Protein AF-A0ABD0QKQ4-F1 (afdb_monomer)

InterPro domains:
  IPR027417 P-loop containing nucleoside triphosphate hydrolase [G3DSA:3.40.50.300] (1-37)
  IPR027417 P-loop containing nucleoside triphosphate hydrolase [SSF52540] (1-37)
  IPR036388 Winged helix-like DNA-binding domain superfamily [G3DSA:1.10.10.10] (38-63)
  IPR050474 Helicase Hel308/SKI2-like [PTHR47961] (1-62)
  IPR057842 MER3 helicase-like, winged helix domain [PF23445] (39-63)

Sequence (63 aa):
MLGRAGRPQYDSKGEGILITSHGELQYYLSLLNQQLPIESQMVSKLPDMLNAEIVLGNVQNAK

Mean predicted aligned error: 7.76 Å

Radius of gyration: 20.69 Å; Cα contacts (8 Å, |Δi|>4): 19; chains: 1; bounding box: 39×33×50 Å

Organism: Cirrhinus mrigala (NCBI:txid683832)

Foldseek 3Di:
DQVPQDDPVPDPDGDDDDDDDPVCVVVVVCVVVVNDDDDDPCVVCVVVVVVVCVVVVVDDDPD

pLDDT: mean 87.28, std 6.97, range [59.22, 96.25]

Secondary structure (DSSP, 8-state):
-GGGSS-TTT-S---------HHHHHHHHHHHTT-S-----HHHHHHHHHHHHHHTTS-----

Solvent-accessible surface area (backbone atoms only — not comparable to full-atom values): 4271 Å² total; per-residue (Å²): 118,67,94,64,38,47,46,95,90,79,43,97,69,50,75,74,88,84,88,76,57,82,84,51,45,60,57,54,52,30,56,74,68,72,67,56,81,92,75,88,68,54,77,84,48,39,69,62,55,51,50,50,36,38,75,72,62,78,47,88,67,100,119

Structure (mmCIF, N/CA/C/O backbone):
data_AF-A0ABD0QKQ4-F1
#
_entry.id   AF-A0ABD0QKQ4-F1
#
loop_
_atom_site.group_PDB
_atom_site.id
_atom_site.type_symbol
_atom_site.label_atom_id
_atom_site.label_alt_id
_atom_site.label_comp_id
_atom_site.label_asym_id
_atom_site.label_entity_id
_atom_site.label_seq_id
_atom_site.pdbx_PDB_ins_code
_atom_site.Cartn_x
_atom_site.Cartn_y
_atom_site.Cartn_z
_atom_site.occupancy
_atom_site.B_iso_or_equiv
_atom_site.auth_seq_id
_atom_site.auth_comp_id
_atom_site.auth_asym_id
_atom_site.auth_atom_id
_atom_site.pdbx_PDB_model_num
ATOM 1 N N . MET A 1 1 ? 4.247 -4.004 -10.682 1.00 66.69 1 MET A N 1
ATOM 2 C CA . MET A 1 1 ? 4.491 -4.210 -12.130 1.00 66.69 1 MET A CA 1
ATOM 3 C C . MET A 1 1 ? 5.979 -4.195 -12.467 1.00 66.69 1 MET A C 1
ATOM 5 O O . MET A 1 1 ? 6.430 -5.136 -13.101 1.00 66.69 1 MET A O 1
ATOM 9 N N . LEU A 1 2 ? 6.759 -3.221 -11.981 1.00 78.88 2 LEU A N 1
ATOM 10 C CA . LEU A 1 2 ? 8.203 -3.139 -12.263 1.00 78.88 2 LEU A CA 1
ATOM 11 C C . LEU A 1 2 ? 9.046 -4.305 -11.713 1.00 78.88 2 LEU A C 1
ATOM 13 O O . LEU A 1 2 ? 10.051 -4.649 -12.316 1.00 78.88 2 LEU A O 1
ATOM 17 N N . GLY A 1 3 ? 8.591 -5.007 -10.669 1.00 78.94 3 GLY A N 1
ATOM 18 C CA . GLY A 1 3 ? 9.246 -6.233 -10.176 1.00 78.94 3 GLY A CA 1
ATOM 19 C C . GLY A 1 3 ? 9.221 -7.434 -11.137 1.00 78.94 3 GLY A C 1
ATOM 20 O O . GLY A 1 3 ? 9.725 -8.493 -10.790 1.00 78.94 3 GLY A O 1
ATOM 21 N N . ARG A 1 4 ? 8.609 -7.296 -12.323 1.00 82.50 4 ARG A N 1
ATOM 22 C CA . ARG A 1 4 ? 8.645 -8.294 -13.407 1.00 82.50 4 ARG A CA 1
ATOM 23 C C . ARG A 1 4 ? 9.547 -7.879 -14.577 1.00 82.50 4 ARG A C 1
ATOM 25 O O . ARG A 1 4 ? 9.603 -8.598 -15.571 1.00 82.50 4 ARG A O 1
ATOM 32 N N . ALA A 1 5 ? 10.204 -6.721 -14.498 1.00 81.25 5 ALA A N 1
ATOM 33 C CA . ALA A 1 5 ? 11.134 -6.274 -15.525 1.00 81.25 5 ALA A CA 1
ATOM 34 C C . ALA A 1 5 ? 12.450 -7.060 -15.398 1.00 81.25 5 ALA A C 1
ATOM 36 O O . ALA A 1 5 ? 13.268 -6.770 -14.529 1.00 81.25 5 ALA A O 1
ATOM 37 N N . GLY A 1 6 ? 12.631 -8.058 -16.267 1.00 81.06 6 GLY A N 1
ATOM 38 C CA . GLY A 1 6 ? 13.798 -8.945 -16.308 1.00 81.06 6 GLY A CA 1
ATOM 39 C C . GLY A 1 6 ? 13.531 -10.327 -15.706 1.00 81.06 6 GLY A C 1
ATOM 40 O O . GLY A 1 6 ? 12.865 -10.463 -14.677 1.00 81.06 6 GLY A O 1
ATOM 41 N N . ARG A 1 7 ? 14.045 -11.375 -16.359 1.00 85.50 7 ARG A N 1
ATOM 42 C CA . ARG A 1 7 ? 13.977 -12.756 -15.864 1.00 85.50 7 ARG A CA 1
ATOM 43 C C . ARG A 1 7 ? 15.274 -13.101 -15.123 1.00 85.50 7 ARG A C 1
ATOM 45 O O . ARG A 1 7 ? 16.314 -13.163 -15.779 1.00 85.50 7 ARG A O 1
ATOM 52 N N . PRO A 1 8 ? 15.227 -13.427 -13.815 1.00 81.00 8 PRO A N 1
ATOM 53 C CA . PRO A 1 8 ? 16.427 -13.627 -12.991 1.00 81.00 8 PRO A CA 1
ATOM 54 C C . PRO A 1 8 ? 17.436 -14.667 -13.501 1.00 81.00 8 PRO A C 1
ATOM 56 O O . PRO A 1 8 ? 18.600 -14.614 -13.128 1.00 81.00 8 PRO A O 1
ATOM 59 N N . GLN A 1 9 ? 16.999 -15.626 -14.324 1.00 83.06 9 GLN A N 1
ATOM 60 C CA . GLN A 1 9 ? 17.842 -16.711 -14.842 1.00 83.06 9 GLN A CA 1
ATOM 61 C C . GLN A 1 9 ? 18.302 -16.522 -16.295 1.00 83.06 9 GLN A C 1
ATOM 63 O O . GLN A 1 9 ? 19.146 -17.285 -16.753 1.00 83.06 9 GLN A O 1
ATOM 68 N N . TYR A 1 10 ? 17.744 -15.557 -17.033 1.00 83.38 10 TYR A N 1
ATOM 69 C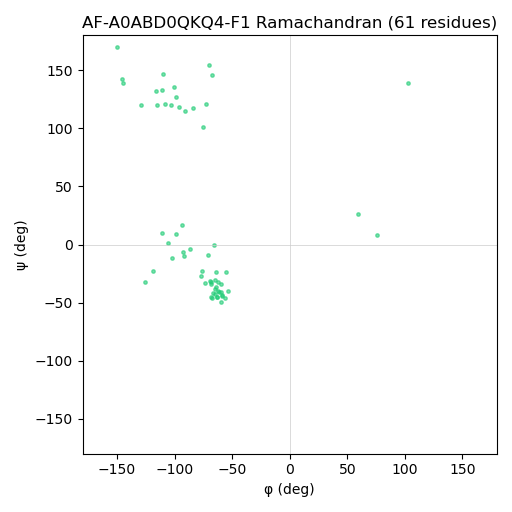 CA . TYR A 1 10 ? 17.935 -15.459 -18.489 1.00 83.38 10 TYR A CA 1
ATOM 70 C C . TYR A 1 10 ? 18.457 -14.097 -18.943 1.00 83.38 10 TYR A C 1
ATOM 72 O O . TYR A 1 10 ? 19.194 -14.035 -19.923 1.00 83.38 10 TYR A O 1
ATOM 80 N N . ASP A 1 11 ? 18.089 -13.018 -18.250 1.00 86.75 11 ASP A N 1
ATOM 81 C CA . ASP A 1 11 ? 18.396 -11.657 -18.684 1.00 86.75 11 ASP A CA 1
ATOM 82 C C . ASP A 1 11 ? 19.424 -11.021 -17.733 1.00 86.75 11 ASP A C 1
ATOM 84 O O . ASP A 1 11 ? 19.269 -11.071 -16.514 1.00 86.75 11 ASP A O 1
ATOM 88 N N . SER A 1 12 ? 20.471 -10.395 -18.281 1.00 85.06 12 SER A N 1
ATOM 89 C CA . SER A 1 12 ? 21.505 -9.696 -17.496 1.00 85.06 12 SER A CA 1
ATOM 90 C C . SER A 1 12 ? 21.045 -8.336 -16.958 1.00 85.06 12 SER A C 1
ATOM 92 O O . SER A 1 12 ? 21.594 -7.837 -15.977 1.00 85.06 12 SER A O 1
ATOM 94 N N . LYS A 1 13 ? 20.029 -7.733 -17.587 1.00 84.69 13 LYS A N 1
ATOM 95 C CA . LYS A 1 13 ? 19.393 -6.475 -17.183 1.00 84.69 13 LYS A CA 1
ATOM 96 C C . LYS A 1 13 ? 17.898 -6.539 -17.493 1.00 84.69 13 LYS A C 1
ATOM 98 O O . LYS A 1 13 ? 17.504 -7.008 -18.557 1.00 84.69 13 LYS A O 1
ATOM 103 N N . GLY A 1 14 ? 17.076 -6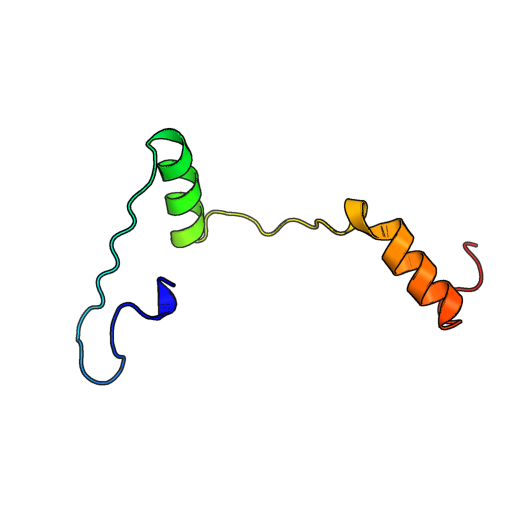.036 -16.577 1.00 85.56 14 GLY A N 1
ATOM 104 C CA . GLY A 1 14 ? 15.658 -5.774 -16.809 1.00 85.56 14 GLY A CA 1
ATOM 105 C C . GLY A 1 14 ? 15.417 -4.295 -17.086 1.00 85.56 14 GLY A C 1
ATOM 106 O O . GLY A 1 14 ? 15.961 -3.439 -16.390 1.00 85.56 14 GLY A O 1
ATOM 107 N N . GLU A 1 15 ? 14.603 -3.983 -18.090 1.00 87.19 15 GLU A N 1
ATOM 108 C CA . GLU A 1 15 ? 14.186 -2.612 -18.386 1.00 87.19 15 GLU A CA 1
ATOM 109 C C . GLU A 1 15 ? 12.678 -2.477 -18.195 1.00 87.19 15 GLU A C 1
ATOM 111 O O . GLU A 1 15 ? 11.896 -3.313 -18.647 1.00 87.19 15 GLU A O 1
ATOM 116 N N . GLY A 1 16 ? 12.272 -1.428 -17.484 1.00 87.38 16 GLY A N 1
ATOM 117 C CA . GLY A 1 16 ? 10.876 -1.095 -17.249 1.00 87.38 16 GLY A CA 1
ATOM 118 C C . GLY A 1 16 ? 10.637 0.362 -17.602 1.00 87.38 16 GLY A C 1
ATOM 119 O O . GLY A 1 16 ? 11.264 1.247 -17.025 1.00 87.38 16 GLY A O 1
ATOM 120 N N . ILE A 1 17 ? 9.738 0.608 -18.551 1.00 88.75 17 ILE A N 1
ATOM 121 C CA . ILE A 1 17 ? 9.376 1.958 -18.988 1.00 88.75 17 ILE A CA 1
ATOM 122 C C . ILE A 1 17 ? 8.080 2.353 -18.282 1.00 88.75 17 ILE A C 1
ATOM 124 O O . ILE A 1 17 ? 7.088 1.626 -18.347 1.00 88.75 17 ILE A O 1
ATOM 128 N N . LEU A 1 18 ? 8.092 3.505 -17.613 1.00 88.00 18 LEU A N 1
ATOM 129 C CA . LEU A 1 18 ? 6.913 4.102 -16.994 1.00 88.00 18 LEU A CA 1
ATOM 130 C C . LEU A 1 18 ? 6.497 5.338 -17.794 1.00 88.00 18 LEU A C 1
ATOM 132 O O . LEU A 1 18 ? 7.272 6.282 -17.921 1.00 88.00 18 LEU A O 1
ATOM 136 N N . ILE A 1 19 ? 5.270 5.335 -18.308 1.00 91.94 19 ILE A N 1
ATOM 137 C CA . ILE A 1 19 ? 4.673 6.483 -18.997 1.00 91.94 19 ILE A CA 1
ATOM 138 C C . ILE A 1 19 ? 3.698 7.137 -18.021 1.00 91.94 19 ILE A C 1
ATOM 140 O O . ILE A 1 19 ? 2.773 6.482 -17.545 1.00 91.94 19 ILE A O 1
ATOM 144 N N . THR A 1 20 ? 3.922 8.408 -17.699 1.00 90.69 20 THR A N 1
ATOM 145 C CA . THR A 1 20 ? 3.099 9.166 -16.751 1.00 90.69 20 THR A CA 1
ATOM 146 C C . THR A 1 20 ? 3.086 10.656 -17.097 1.00 90.69 20 THR A C 1
ATOM 148 O O . THR A 1 20 ? 3.835 11.111 -17.964 1.00 90.69 20 THR A O 1
ATOM 151 N N . SER A 1 21 ? 2.216 11.414 -16.434 1.00 93.31 21 SER A N 1
ATOM 152 C CA . SER A 1 21 ? 2.158 12.869 -16.535 1.00 93.31 21 SER A CA 1
ATOM 153 C C . SER A 1 21 ? 3.373 13.528 -15.861 1.00 93.31 21 SER A C 1
ATOM 155 O O . SER A 1 21 ? 3.970 12.975 -14.937 1.00 93.31 21 SER A O 1
ATOM 157 N N . HIS A 1 22 ? 3.749 14.738 -16.295 1.00 89.94 22 HIS A N 1
ATOM 158 C CA . HIS A 1 22 ? 4.915 15.436 -15.729 1.00 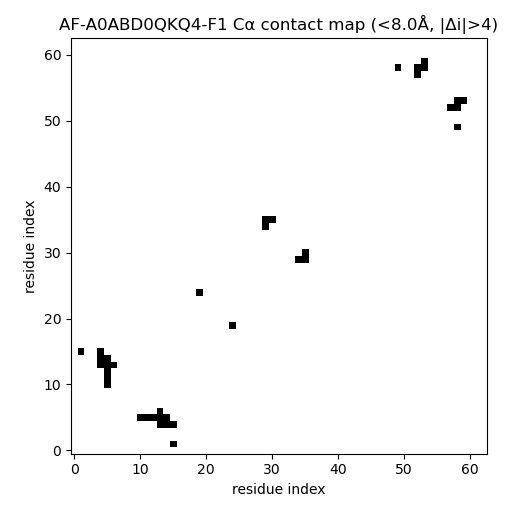89.94 22 HIS A CA 1
ATOM 159 C C . HIS A 1 22 ? 4.779 15.695 -14.216 1.00 89.94 22 HIS A C 1
ATOM 161 O O . HIS A 1 22 ? 5.766 15.605 -13.493 1.00 89.94 22 HIS A O 1
ATOM 167 N N . GLY A 1 23 ? 3.560 15.954 -13.727 1.00 90.69 23 GLY A N 1
ATOM 168 C CA . GLY A 1 23 ? 3.303 16.206 -12.305 1.00 90.69 23 GLY A CA 1
ATOM 169 C C . GLY A 1 23 ? 3.489 14.977 -11.410 1.00 90.69 23 GLY A C 1
ATOM 170 O O . GLY A 1 23 ? 3.917 15.106 -10.268 1.00 90.69 23 GLY A O 1
ATOM 171 N N . GLU A 1 24 ? 3.227 13.776 -11.925 1.00 88.19 24 GLU A N 1
ATOM 172 C CA . GLU A 1 24 ? 3.344 12.530 -11.155 1.00 88.19 24 GLU A CA 1
ATOM 173 C C . GLU A 1 24 ? 4.728 11.876 -11.283 1.00 88.19 24 GLU A C 1
ATOM 175 O O . GLU A 1 24 ? 5.053 10.944 -10.545 1.00 88.19 24 GLU A O 1
ATOM 180 N N . LEU A 1 25 ? 5.577 12.367 -12.191 1.00 88.75 25 LEU A N 1
ATOM 181 C CA . LEU A 1 25 ? 6.914 11.825 -12.434 1.00 88.75 25 LEU A CA 1
ATOM 182 C C . LEU A 1 25 ? 7.762 11.808 -11.156 1.00 88.75 25 LEU A C 1
ATOM 184 O O . LEU A 1 25 ? 8.375 10.786 -10.844 1.00 88.75 25 LEU A O 1
ATOM 188 N N . GLN A 1 26 ? 7.768 12.904 -10.391 1.00 85.75 26 GLN A N 1
ATOM 189 C CA . GLN A 1 26 ? 8.536 12.989 -9.146 1.00 85.75 26 GLN A CA 1
ATOM 190 C C . GLN A 1 26 ? 8.050 11.966 -8.111 1.00 85.75 26 GLN A C 1
ATOM 192 O O . GLN A 1 26 ? 8.869 11.318 -7.466 1.00 85.75 26 GLN A O 1
ATOM 197 N N . TYR A 1 27 ? 6.734 11.763 -8.006 1.00 87.31 27 TYR A N 1
ATOM 198 C CA . TYR A 1 27 ? 6.147 10.773 -7.104 1.00 87.31 27 TYR A CA 1
ATOM 199 C C . TYR A 1 27 ? 6.629 9.353 -7.430 1.00 87.31 27 TYR A C 1
ATOM 201 O O . TYR A 1 27 ? 7.125 8.643 -6.553 1.00 87.31 27 TYR A O 1
ATOM 209 N N . TYR A 1 28 ? 6.560 8.950 -8.703 1.00 86.81 28 TYR A N 1
ATOM 210 C CA . TYR A 1 28 ? 7.010 7.621 -9.114 1.00 86.81 28 TYR A CA 1
ATOM 211 C C . TYR A 1 28 ? 8.532 7.448 -9.013 1.00 86.81 28 TYR A C 1
ATOM 213 O O . TYR A 1 28 ? 8.994 6.363 -8.658 1.00 86.81 28 TYR A O 1
ATOM 221 N N . LEU A 1 29 ? 9.323 8.501 -9.257 1.00 86.12 29 LEU A N 1
ATOM 222 C CA . LEU A 1 29 ? 10.769 8.468 -9.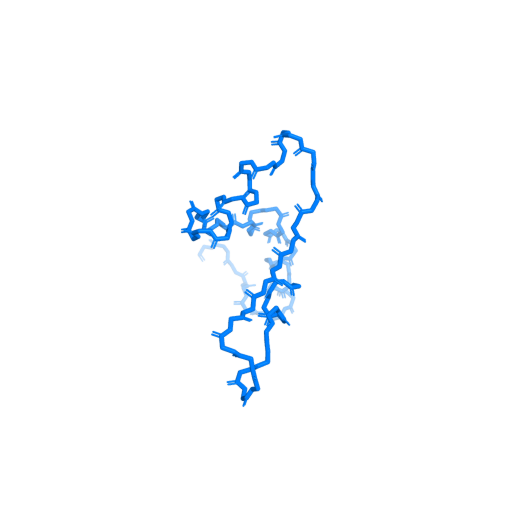015 1.00 86.12 29 LEU A CA 1
ATOM 223 C C . LEU A 1 29 ? 11.095 8.263 -7.534 1.00 86.12 29 LEU A C 1
ATOM 225 O O . LEU A 1 29 ? 11.956 7.441 -7.214 1.00 86.12 29 LEU A O 1
ATOM 229 N N . SER A 1 30 ? 10.417 8.973 -6.630 1.00 84.31 30 SER A N 1
ATOM 230 C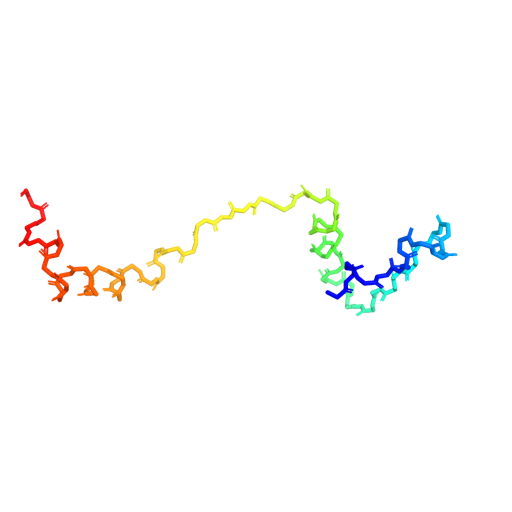 CA . SER A 1 30 ? 10.617 8.809 -5.189 1.00 84.31 30 SER A CA 1
ATOM 231 C C . SER A 1 30 ? 10.194 7.418 -4.710 1.00 84.31 30 SER A C 1
ATOM 233 O O . SER A 1 30 ? 10.890 6.817 -3.892 1.00 84.31 30 SER A O 1
ATOM 235 N N . LEU A 1 31 ? 9.110 6.865 -5.263 1.00 83.62 31 LEU A N 1
ATOM 236 C CA . LEU A 1 31 ? 8.646 5.511 -4.956 1.00 83.62 31 LEU A CA 1
ATOM 237 C C . LEU A 1 31 ? 9.669 4.435 -5.364 1.00 83.62 31 LEU A C 1
ATOM 239 O O . LEU A 1 31 ? 9.946 3.521 -4.591 1.00 83.62 31 LEU A O 1
ATOM 243 N N . LEU A 1 32 ? 10.244 4.534 -6.567 1.00 84.44 32 LEU A N 1
ATOM 244 C CA . LEU A 1 32 ? 11.163 3.518 -7.099 1.00 84.44 32 LEU A CA 1
ATOM 245 C C . LEU A 1 32 ? 12.569 3.592 -6.503 1.00 84.44 32 LEU A C 1
ATOM 247 O O . LEU A 1 32 ? 13.242 2.569 -6.404 1.00 84.44 32 LEU A O 1
ATOM 251 N N . ASN A 1 33 ? 12.990 4.777 -6.065 1.00 83.12 33 ASN A N 1
ATOM 252 C CA . ASN A 1 33 ? 14.295 4.990 -5.442 1.00 83.12 33 ASN A CA 1
ATOM 253 C C . ASN A 1 33 ? 14.264 4.887 -3.908 1.00 83.12 33 ASN A C 1
ATOM 255 O O . ASN A 1 33 ? 15.200 5.344 -3.260 1.00 83.12 33 ASN A O 1
ATOM 259 N N . GLN A 1 34 ? 13.210 4.298 -3.326 1.00 74.75 34 GLN A N 1
ATOM 260 C CA . GLN A 1 34 ? 13.063 4.101 -1.872 1.00 74.75 34 GLN A CA 1
ATOM 261 C C . GLN A 1 34 ? 13.077 5.413 -1.063 1.00 74.75 34 GLN A C 1
ATOM 263 O O . GLN A 1 34 ? 13.433 5.428 0.110 1.00 74.75 34 GLN A O 1
ATOM 268 N N . GLN A 1 35 ? 12.690 6.528 -1.683 1.00 74.56 35 GLN A N 1
ATOM 269 C CA . GLN A 1 35 ? 12.660 7.846 -1.041 1.00 74.56 35 GLN A CA 1
ATOM 270 C C . GLN A 1 35 ? 11.293 8.173 -0.431 1.00 74.56 35 GLN A C 1
ATOM 272 O O . GLN A 1 35 ? 11.147 9.209 0.211 1.00 74.56 35 GLN A O 1
ATOM 277 N N . LEU A 1 36 ? 10.281 7.326 -0.647 1.00 79.75 36 LEU A N 1
ATOM 278 C CA . LEU A 1 36 ? 8.943 7.539 -0.107 1.00 79.75 36 LEU A CA 1
ATOM 279 C C . LEU A 1 36 ? 8.805 6.859 1.270 1.00 79.75 36 LEU A C 1
ATOM 281 O O . LEU A 1 36 ? 8.875 5.627 1.331 1.00 79.75 36 LEU A O 1
ATOM 285 N N . PRO A 1 37 ? 8.604 7.615 2.366 1.00 83.31 37 PRO A N 1
ATOM 286 C CA . PRO A 1 37 ? 8.377 7.028 3.680 1.00 83.31 37 PRO A CA 1
ATOM 287 C C . PRO A 1 37 ? 7.035 6.286 3.726 1.00 83.31 37 PRO A C 1
ATOM 289 O O . PRO A 1 37 ? 6.056 6.685 3.096 1.00 83.31 37 PRO A O 1
ATOM 292 N N . ILE A 1 38 ? 6.987 5.194 4.491 1.00 87.62 38 ILE A N 1
ATOM 293 C CA . ILE A 1 38 ? 5.744 4.461 4.750 1.00 87.62 38 ILE A CA 1
ATOM 294 C C . ILE A 1 38 ? 5.025 5.146 5.913 1.00 87.62 38 ILE A C 1
ATOM 296 O O . ILE A 1 38 ? 5.540 5.175 7.029 1.00 87.62 38 ILE A O 1
ATOM 300 N N . GLU A 1 39 ? 3.825 5.665 5.659 1.00 90.50 39 GLU A N 1
ATOM 301 C CA . GLU A 1 39 ? 3.016 6.364 6.660 1.00 90.50 39 GLU A CA 1
ATOM 302 C C . GLU A 1 39 ? 1.779 5.559 7.072 1.00 90.50 39 GLU A C 1
ATOM 304 O O . GLU A 1 39 ? 1.165 4.854 6.266 1.00 90.50 39 GLU A O 1
ATOM 309 N N . SER A 1 40 ? 1.379 5.690 8.340 1.00 92.69 40 SER A N 1
ATOM 310 C CA . SER A 1 40 ? 0.172 5.037 8.850 1.00 92.69 40 SER A CA 1
ATOM 311 C C . SER A 1 40 ? -1.088 5.709 8.309 1.00 92.69 40 SER A C 1
ATOM 313 O O . SER A 1 40 ? -1.348 6.877 8.578 1.00 92.69 40 SER A O 1
ATOM 315 N N . GLN A 1 41 ? -1.919 4.932 7.615 1.00 91.69 41 GLN A N 1
ATOM 316 C CA . GLN A 1 41 ? -3.253 5.352 7.165 1.00 91.69 41 GLN A CA 1
ATOM 317 C C . GLN A 1 41 ? -4.372 4.844 8.094 1.00 91.69 41 GLN A C 1
ATOM 319 O O . GLN A 1 41 ? -5.558 4.961 7.774 1.00 91.69 41 GLN A O 1
ATOM 324 N N . MET A 1 42 ? -4.011 4.279 9.256 1.00 91.69 42 MET A N 1
ATOM 325 C CA . MET A 1 42 ? -4.947 3.620 10.175 1.00 91.69 42 MET A CA 1
ATOM 326 C C . MET A 1 42 ? -6.006 4.576 10.724 1.00 91.69 42 MET A C 1
ATOM 328 O O . MET A 1 42 ? -7.137 4.157 10.924 1.00 91.69 42 MET A O 1
ATOM 332 N N . VAL A 1 43 ? -5.673 5.857 10.910 1.00 93.69 43 VAL A N 1
ATOM 333 C CA . VAL A 1 43 ? -6.582 6.867 11.482 1.00 93.69 43 VAL A CA 1
ATOM 334 C C . VAL A 1 43 ? -7.913 6.928 10.729 1.00 93.69 43 VAL A C 1
ATOM 336 O O . VAL A 1 43 ? -8.968 6.995 11.352 1.00 93.69 43 VAL A O 1
ATOM 339 N N . SER A 1 44 ? -7.876 6.822 9.398 1.00 93.38 44 SER A N 1
ATOM 340 C CA . SER A 1 44 ? -9.079 6.854 8.554 1.00 93.38 44 SER A CA 1
ATOM 341 C C . SER A 1 44 ? -10.029 5.671 8.783 1.00 93.38 44 SER A C 1
ATOM 343 O O . SER A 1 44 ? -11.237 5.823 8.641 1.00 93.38 44 SER A O 1
ATOM 345 N N . LYS A 1 45 ? -9.490 4.504 9.158 1.00 93.00 45 LYS A N 1
ATOM 346 C CA . LYS A 1 45 ? -10.232 3.250 9.373 1.00 93.00 45 LYS A CA 1
ATOM 347 C C . LYS A 1 45 ? -10.274 2.825 10.838 1.00 93.00 45 LYS A C 1
ATOM 349 O O . LYS A 1 45 ? -10.681 1.710 11.153 1.00 93.00 45 LYS A O 1
ATOM 354 N N . LEU A 1 46 ? -9.833 3.696 11.742 1.00 94.25 46 LEU A N 1
ATOM 355 C CA . LEU A 1 46 ? -9.733 3.394 13.162 1.00 94.25 46 LEU A CA 1
ATOM 356 C C . LEU A 1 46 ? -11.092 3.010 13.765 1.00 94.25 46 LEU A C 1
ATOM 358 O O . LEU A 1 46 ? -11.115 2.012 14.480 1.00 94.25 46 LEU A O 1
ATOM 362 N N . PRO A 1 47 ? -12.216 3.697 13.463 1.00 93.38 47 PRO A N 1
ATOM 363 C CA . PRO A 1 47 ? -13.518 3.319 14.012 1.00 93.38 47 PRO A CA 1
ATOM 364 C C . PRO A 1 47 ? -13.934 1.895 13.634 1.00 93.38 47 PRO A C 1
ATOM 366 O O . PRO A 1 47 ? -14.413 1.156 14.4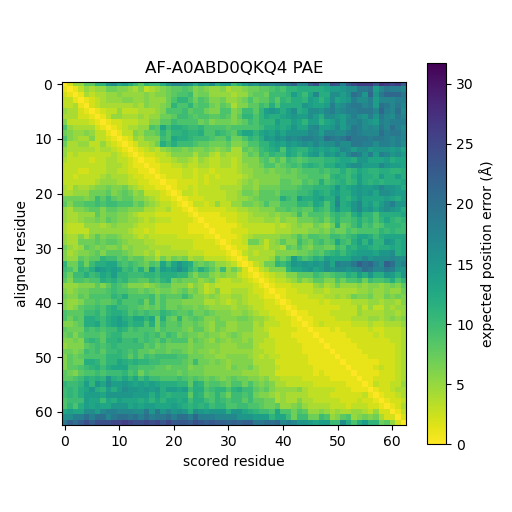88 1.00 93.38 47 PRO A O 1
ATOM 369 N N . ASP A 1 48 ? -13.691 1.489 12.385 1.00 95.25 48 ASP A N 1
ATOM 370 C CA . ASP A 1 48 ? -14.053 0.158 11.892 1.00 95.25 48 ASP A CA 1
ATOM 371 C C . ASP A 1 48 ? -13.204 -0.930 12.551 1.00 95.25 48 ASP A C 1
ATOM 373 O O . ASP A 1 48 ? -13.729 -1.952 12.993 1.00 95.25 48 ASP A O 1
ATOM 377 N N . MET A 1 49 ? -11.891 -0.699 12.644 1.00 94.50 49 MET A N 1
ATOM 378 C CA . MET A 1 49 ? -10.970 -1.641 13.284 1.00 94.50 49 MET A CA 1
ATOM 379 C C . MET A 1 49 ? -11.245 -1.746 14.785 1.00 94.50 49 MET A C 1
ATOM 381 O O . MET A 1 49 ? -11.285 -2.847 15.323 1.00 94.50 49 MET A O 1
ATOM 385 N N . LEU A 1 50 ? -11.511 -0.625 15.458 1.00 94.00 50 LEU A N 1
ATOM 386 C CA . LEU A 1 50 ? -11.866 -0.620 16.874 1.00 94.00 50 LEU A CA 1
ATOM 387 C C . LEU A 1 50 ? -13.198 -1.337 17.122 1.00 94.00 50 LEU A C 1
ATOM 389 O O . LEU A 1 50 ? -13.302 -2.130 18.052 1.00 94.00 50 LEU A O 1
ATOM 393 N N . ASN A 1 51 ? -14.205 -1.100 16.279 1.00 94.81 51 ASN A N 1
ATOM 394 C CA . ASN A 1 51 ? -15.483 -1.797 16.368 1.00 94.81 51 ASN A CA 1
ATOM 395 C C . ASN A 1 51 ? -15.321 -3.312 16.166 1.00 94.81 51 ASN A C 1
ATOM 397 O O . ASN A 1 51 ? -15.921 -4.087 16.906 1.00 94.81 51 ASN A O 1
ATOM 401 N N . ALA A 1 52 ? -14.484 -3.744 15.217 1.00 96.25 52 ALA A N 1
ATOM 402 C CA . ALA A 1 52 ? -14.186 -5.162 15.022 1.00 96.25 52 ALA A CA 1
ATOM 403 C C . ALA A 1 52 ? -13.585 -5.796 16.289 1.00 96.25 52 ALA A C 1
ATOM 405 O O . ALA A 1 52 ? -14.038 -6.856 16.715 1.00 96.25 52 ALA A O 1
ATOM 406 N N . GLU A 1 53 ? -12.638 -5.120 16.940 1.00 95.50 53 GLU A N 1
ATOM 407 C CA . GLU A 1 53 ? -12.025 -5.603 18.183 1.00 95.50 53 GLU A CA 1
ATOM 408 C C . GLU A 1 53 ? -12.994 -5.611 19.379 1.00 95.50 53 GLU A C 1
ATOM 410 O O . GLU A 1 53 ? -12.910 -6.495 20.235 1.00 95.50 53 GLU A O 1
ATOM 415 N N . ILE A 1 54 ? -13.950 -4.676 19.429 1.00 95.00 54 ILE A N 1
ATOM 416 C CA . ILE A 1 54 ? -15.027 -4.683 20.432 1.00 95.00 54 ILE A CA 1
ATOM 417 C C . ILE A 1 54 ? -15.964 -5.876 20.208 1.00 95.00 54 ILE A C 1
ATOM 419 O O . ILE A 1 54 ? -16.287 -6.593 21.153 1.00 95.00 54 ILE A O 1
ATOM 423 N N . VAL A 1 55 ? -16.376 -6.130 18.961 1.00 96.00 55 VAL A N 1
ATOM 424 C CA . VAL A 1 55 ? -17.257 -7.261 18.612 1.00 96.00 55 VAL A CA 1
ATOM 425 C C . VAL A 1 55 ? -16.579 -8.605 18.880 1.00 96.00 55 VAL A C 1
ATOM 427 O O . VAL A 1 55 ? -17.231 -9.539 19.342 1.00 96.00 55 VAL A O 1
ATOM 430 N N . LEU A 1 56 ? -15.269 -8.702 18.640 1.00 95.44 56 LEU A N 1
ATOM 431 C CA . LEU A 1 56 ? -14.471 -9.882 18.980 1.00 95.44 56 LEU A CA 1
ATOM 432 C C . LEU A 1 56 ? -14.262 -10.052 20.495 1.00 95.44 56 LEU A C 1
ATOM 434 O O . LEU A 1 56 ? -13.782 -11.095 20.929 1.00 95.44 56 LEU A O 1
ATOM 438 N N . GLY A 1 57 ? -14.636 -9.057 21.305 1.00 92.38 57 GLY A N 1
ATOM 439 C CA . GLY A 1 57 ? -14.482 -9.075 22.757 1.00 92.38 57 GLY A CA 1
ATOM 440 C C . GLY A 1 57 ? -13.050 -8.829 23.237 1.00 92.38 57 GLY A C 1
ATOM 441 O O . GLY A 1 57 ? -12.800 -8.949 24.438 1.00 92.38 57 GLY A O 1
ATOM 442 N N . ASN A 1 58 ? -12.137 -8.467 22.329 1.00 93.7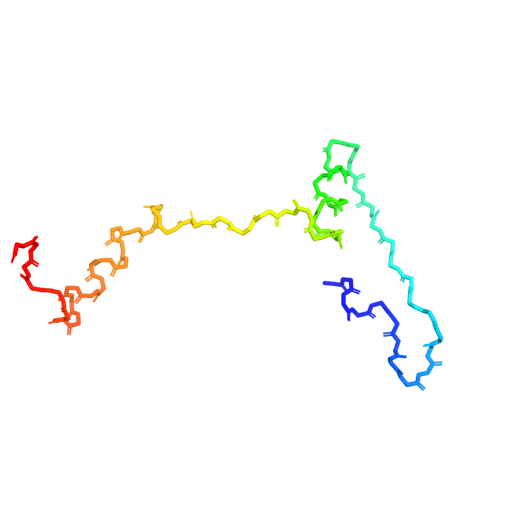5 58 ASN A N 1
ATOM 443 C CA . ASN A 1 58 ? -10.735 -8.166 22.623 1.00 93.75 58 ASN A CA 1
ATOM 444 C C . ASN A 1 58 ? -10.583 -6.807 23.324 1.00 93.75 58 ASN A C 1
ATOM 446 O O . ASN A 1 58 ? -9.712 -6.643 24.176 1.00 93.75 58 ASN A O 1
ATOM 450 N N . VAL A 1 59 ? -11.446 -5.840 22.993 1.00 91.75 59 VAL A N 1
ATOM 451 C CA . VAL A 1 59 ? -11.505 -4.519 23.636 1.00 91.75 59 VAL A CA 1
ATOM 452 C C . VAL A 1 59 ? -12.846 -4.371 24.348 1.00 91.75 59 VAL A C 1
ATOM 454 O O . VAL A 1 59 ? -13.892 -4.418 23.710 1.00 91.75 59 VAL A O 1
ATOM 457 N N . GLN A 1 60 ? -12.828 -4.171 25.669 1.00 89.94 60 GLN A N 1
ATOM 458 C CA . GLN A 1 60 ? -14.060 -4.061 26.473 1.00 89.94 60 GLN A CA 1
ATOM 459 C C . GLN A 1 60 ? -14.217 -2.717 27.190 1.00 89.94 60 GLN A C 1
ATOM 461 O O . GLN A 1 60 ? -15.325 -2.298 27.514 1.00 89.94 60 GLN A O 1
ATOM 466 N N . ASN A 1 61 ? -13.115 -2.014 27.418 1.00 89.25 61 ASN A N 1
ATOM 467 C CA . ASN A 1 61 ? -13.060 -0.765 28.155 1.00 89.25 61 ASN A CA 1
ATOM 468 C C . ASN A 1 61 ? -11.988 0.143 27.551 1.00 89.25 61 ASN A C 1
ATOM 470 O O . ASN A 1 61 ? -10.923 -0.304 27.140 1.00 89.25 61 ASN A O 1
ATOM 474 N N . ALA A 1 62 ? -12.275 1.443 27.515 1.00 80.81 62 ALA A N 1
ATOM 475 C CA . ALA A 1 62 ? -11.321 2.465 27.080 1.00 80.81 62 ALA A CA 1
ATOM 476 C C . ALA A 1 62 ? -10.411 2.968 28.220 1.00 80.81 62 ALA A C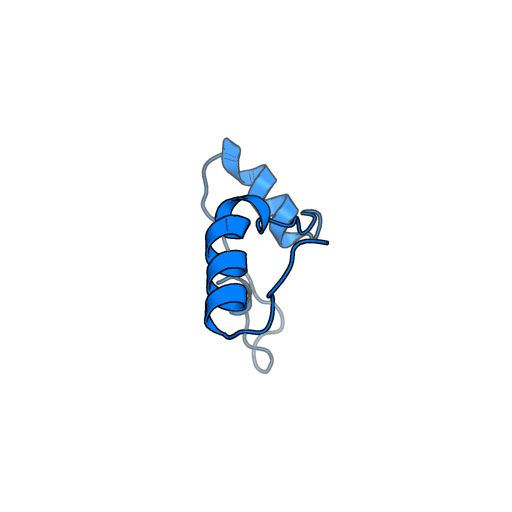 1
ATOM 478 O O . ALA A 1 62 ? -9.557 3.821 27.99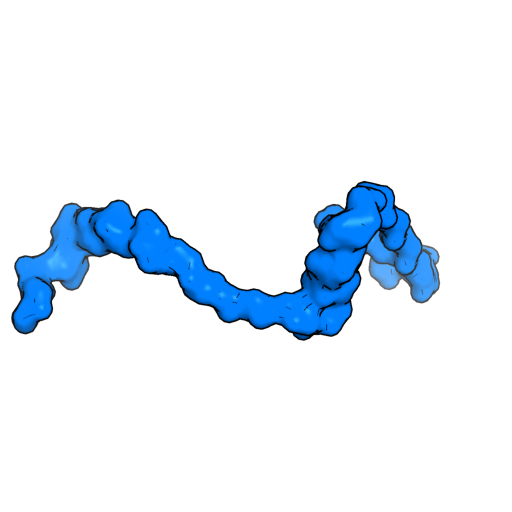1 1.00 80.81 62 ALA A O 1
ATOM 479 N N . LYS A 1 63 ? -10.645 2.490 29.448 1.00 59.22 63 LYS A N 1
ATOM 480 C CA . LYS A 1 63 ? -9.980 2.896 30.689 1.00 59.22 63 LYS A CA 1
ATOM 481 C C . LYS A 1 63 ? -9.295 1.713 31.342 1.00 59.22 63 LYS A C 1
ATOM 483 O O . LYS A 1 63 ? -9.977 0.666 31.452 1.00 59.22 63 LYS A O 1
#